Protein AF-J9EQF2-F1 (afdb_monomer)

Structure (mmCIF, N/CA/C/O backbone):
data_AF-J9EQF2-F1
#
_entry.id   AF-J9EQF2-F1
#
loop_
_atom_site.group_PDB
_atom_site.id
_atom_site.type_symbol
_atom_site.label_atom_id
_atom_site.label_alt_id
_atom_site.label_comp_id
_atom_site.label_asym_id
_atom_site.label_entity_id
_atom_site.label_seq_id
_atom_site.pdbx_PDB_ins_code
_atom_site.Cartn_x
_atom_site.Cartn_y
_atom_site.Cartn_z
_atom_site.occupancy
_atom_site.B_iso_or_equiv
_atom_site.auth_seq_id
_atom_site.auth_comp_id
_atom_site.auth_asym_id
_atom_site.auth_atom_id
_atom_site.pdbx_PDB_model_num
ATOM 1 N N . MET A 1 1 ? -30.491 3.298 11.204 1.00 37.97 1 MET A N 1
ATOM 2 C CA . MET A 1 1 ? -29.369 4.235 10.995 1.00 37.97 1 MET A CA 1
ATOM 3 C C . MET A 1 1 ? -28.161 3.601 11.656 1.00 37.97 1 MET A C 1
ATOM 5 O O . MET A 1 1 ? -27.965 3.784 12.847 1.00 37.97 1 MET A O 1
ATOM 9 N N . GLU A 1 2 ? -27.444 2.743 10.935 1.00 36.34 2 GLU A N 1
ATOM 10 C CA . GLU A 1 2 ? -26.169 2.216 11.427 1.00 36.34 2 GLU A CA 1
ATOM 11 C C . GLU A 1 2 ? -25.109 3.273 11.146 1.00 36.34 2 GLU A C 1
ATOM 13 O O . GLU A 1 2 ? -24.734 3.517 10.001 1.00 36.34 2 GLU A O 1
ATOM 18 N N . SER A 1 3 ? -24.704 3.974 12.200 1.00 42.25 3 SER A N 1
ATOM 19 C CA . SER A 1 3 ? -23.564 4.876 12.157 1.00 42.25 3 SER A CA 1
ATOM 20 C C . SER A 1 3 ? -22.327 4.050 11.821 1.00 42.25 3 SER A C 1
ATOM 22 O O . SER A 1 3 ? -21.891 3.233 12.631 1.00 42.25 3 SER A O 1
ATOM 24 N N . GLY A 1 4 ? -21.788 4.254 10.618 1.00 43.56 4 GLY A N 1
ATOM 25 C CA . GLY A 1 4 ? -20.506 3.705 10.197 1.00 43.56 4 GLY A CA 1
ATOM 26 C C . GLY A 1 4 ? -19.433 4.145 11.182 1.00 43.56 4 GLY A C 1
ATOM 27 O O . GLY A 1 4 ? -19.017 5.301 11.193 1.00 43.56 4 GLY A O 1
ATOM 28 N N . LYS A 1 5 ? -19.032 3.226 12.058 1.00 36.94 5 LYS A N 1
ATOM 29 C CA . LYS A 1 5 ? -17.936 3.437 12.990 1.00 36.94 5 LYS A CA 1
ATOM 30 C C . LYS A 1 5 ? -16.657 3.368 12.164 1.00 36.94 5 LYS A C 1
ATOM 32 O O . LYS A 1 5 ? -16.229 2.284 11.780 1.00 36.94 5 LYS A O 1
ATOM 37 N N . SER A 1 6 ? -16.086 4.525 11.841 1.00 45.00 6 SER A N 1
ATOM 38 C CA . SER A 1 6 ? -14.709 4.604 11.361 1.00 45.00 6 SER A CA 1
ATOM 39 C C . SER A 1 6 ? -13.823 3.863 12.370 1.00 45.00 6 SER A C 1
ATOM 41 O O . SER A 1 6 ? -13.947 4.136 13.572 1.00 45.00 6 SER A O 1
ATOM 43 N N . PRO A 1 7 ? -13.014 2.877 11.939 1.00 47.53 7 PRO A N 1
ATOM 44 C CA . PRO A 1 7 ? -12.140 2.167 12.858 1.00 47.53 7 PRO A CA 1
ATOM 45 C C . PRO A 1 7 ? -11.218 3.186 13.549 1.00 47.53 7 PRO A C 1
ATOM 47 O O . PRO A 1 7 ? -10.838 4.177 12.922 1.00 47.53 7 PRO A O 1
ATOM 50 N N . PRO A 1 8 ? -10.924 3.003 14.847 1.00 49.44 8 PRO A N 1
ATOM 51 C CA . PRO A 1 8 ? -10.066 3.920 15.588 1.00 49.44 8 PRO A CA 1
ATOM 52 C C . PRO A 1 8 ? -8.696 4.044 14.899 1.00 49.44 8 PRO A C 1
ATOM 54 O O . PRO A 1 8 ? -8.144 3.038 14.457 1.00 49.44 8 PRO A O 1
ATOM 57 N N . GLU A 1 9 ? -8.142 5.261 14.841 1.00 56.88 9 GLU A N 1
ATOM 58 C CA . GLU A 1 9 ? -6.815 5.614 14.284 1.00 56.88 9 GLU A CA 1
ATOM 59 C C . GLU A 1 9 ? -5.625 4.920 14.989 1.00 56.88 9 GLU A C 1
ATOM 61 O O . GLU A 1 9 ? -4.470 5.273 14.774 1.00 56.88 9 GLU A O 1
ATOM 66 N N . GLU A 1 10 ? -5.867 3.920 15.839 1.00 61.72 10 GLU A N 1
ATOM 67 C CA . GLU A 1 10 ? -4.889 3.352 16.771 1.00 61.72 10 GLU A CA 1
ATOM 68 C C . GLU A 1 10 ? -3.712 2.616 16.108 1.00 61.72 10 GLU A C 1
ATOM 70 O O . GLU A 1 10 ? -2.801 2.210 16.819 1.00 61.72 10 GLU A O 1
ATOM 75 N N . ASN A 1 11 ? -3.676 2.464 14.778 1.00 84.88 11 ASN A N 1
ATOM 76 C CA . ASN A 1 11 ? -2.537 1.887 14.049 1.00 84.88 11 ASN A CA 1
ATOM 77 C C . ASN A 1 11 ? -2.378 2.486 12.636 1.00 84.88 11 ASN A C 1
ATOM 79 O O . ASN A 1 11 ? -2.305 1.736 11.661 1.00 84.88 11 ASN A O 1
ATOM 83 N N . LEU A 1 12 ? -2.379 3.818 12.502 1.00 95.12 12 LEU A N 1
ATOM 84 C CA . LEU A 1 12 ? -1.999 4.469 11.242 1.00 95.12 12 LEU A CA 1
ATOM 85 C C . LEU A 1 12 ? -0.488 4.311 11.001 1.00 95.12 12 LEU A C 1
ATOM 87 O O . LEU A 1 12 ? 0.325 4.658 11.858 1.00 95.12 12 LEU A O 1
ATOM 91 N N . GLN A 1 13 ? -0.118 3.810 9.827 1.00 97.44 13 GLN A N 1
ATOM 92 C CA . GLN A 1 13 ? 1.262 3.697 9.361 1.00 97.44 13 GLN A CA 1
ATOM 93 C C . GLN A 1 13 ? 1.372 4.312 7.966 1.00 97.44 13 GLN A C 1
ATOM 95 O O . GLN A 1 13 ? 0.681 3.877 7.047 1.00 97.44 13 GLN A O 1
ATOM 100 N N . GLU A 1 14 ? 2.252 5.296 7.800 1.00 98.19 14 GLU A N 1
ATOM 101 C CA . GLU A 1 14 ? 2.538 5.922 6.507 1.00 98.19 14 GLU A CA 1
ATOM 102 C C . GLU A 1 14 ? 3.832 5.348 5.914 1.00 98.19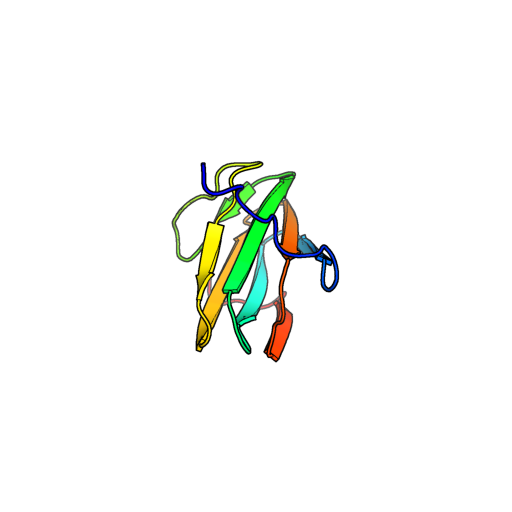 14 GLU A C 1
ATOM 104 O O . GLU A 1 14 ? 4.843 5.198 6.606 1.00 98.19 14 GLU A O 1
ATOM 109 N N . PHE A 1 15 ? 3.814 5.058 4.614 1.00 98.50 15 PHE A N 1
ATOM 110 C CA . PHE A 1 15 ? 4.962 4.566 3.864 1.00 98.50 15 PHE A CA 1
ATOM 111 C C . PHE A 1 15 ? 5.200 5.436 2.633 1.00 98.50 15 PHE A C 1
ATOM 113 O O . PHE A 1 15 ? 4.345 5.557 1.756 1.00 98.50 15 PHE A O 1
ATOM 120 N N . THR A 1 16 ? 6.406 5.995 2.534 1.00 98.44 16 THR A N 1
ATOM 121 C CA . THR A 1 16 ? 6.889 6.610 1.294 1.00 98.44 16 THR A CA 1
ATOM 122 C C . THR A 1 16 ? 7.617 5.560 0.463 1.00 98.44 16 THR A C 1
ATOM 124 O O . THR A 1 16 ? 8.638 5.018 0.888 1.00 98.44 16 THR A O 1
ATOM 127 N N . LEU A 1 17 ? 7.110 5.312 -0.739 1.00 98.31 17 LEU A N 1
ATOM 128 C CA . LEU A 1 17 ? 7.700 4.428 -1.734 1.00 98.31 17 LEU A CA 1
ATOM 129 C C . LEU A 1 17 ? 8.512 5.241 -2.744 1.00 98.31 17 LEU A C 1
ATOM 131 O O . LEU A 1 17 ? 8.038 6.250 -3.278 1.00 98.31 17 LEU A O 1
ATOM 135 N N . LYS A 1 18 ? 9.746 4.797 -2.985 1.00 97.69 18 LYS A N 1
ATOM 136 C CA . LYS A 1 18 ? 10.630 5.315 -4.038 1.00 97.69 18 LYS A CA 1
ATOM 137 C C . LYS A 1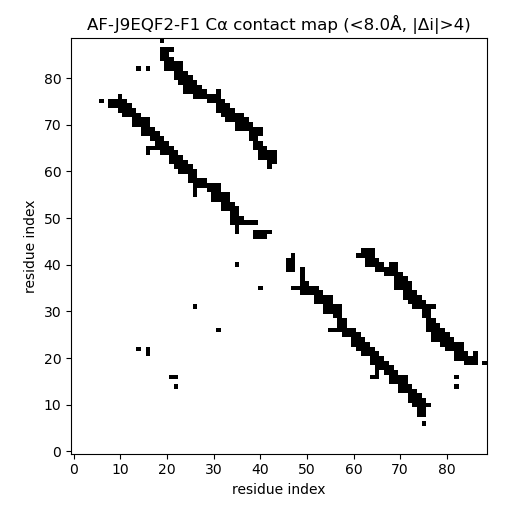 18 ? 10.354 4.598 -5.360 1.00 97.69 18 LYS A C 1
ATOM 139 O O . LYS A 1 18 ? 9.593 3.634 -5.395 1.00 97.69 18 LYS A O 1
ATOM 144 N N . GLU A 1 19 ? 11.019 5.050 -6.412 1.00 97.12 19 GLU A N 1
ATOM 145 C CA . GLU A 1 19 ? 10.968 4.424 -7.732 1.00 97.12 19 GLU A CA 1
ATOM 146 C C . GLU A 1 19 ? 11.385 2.959 -7.633 1.00 97.12 19 GLU A C 1
ATOM 148 O O . GLU A 1 19 ? 12.300 2.622 -6.878 1.00 97.12 19 GLU A O 1
ATOM 153 N N . ASP A 1 20 ? 10.648 2.109 -8.342 1.00 97.00 20 ASP A N 1
ATOM 154 C CA . ASP A 1 20 ? 10.844 0.663 -8.424 1.00 97.00 20 ASP A CA 1
ATOM 155 C C . ASP A 1 20 ? 10.842 -0.070 -7.069 1.00 97.00 20 ASP A C 1
ATOM 157 O O . ASP A 1 20 ? 11.506 -1.093 -6.882 1.00 97.00 20 ASP A O 1
ATOM 161 N N . SER A 1 21 ? 10.068 0.443 -6.107 1.00 97.88 21 SER A N 1
ATOM 162 C CA . SER A 1 21 ? 9.895 -0.172 -4.788 1.00 97.88 21 SER A CA 1
ATOM 163 C C . SER A 1 21 ? 8.445 -0.552 -4.505 1.00 97.88 21 SER A C 1
ATOM 165 O O . SER A 1 21 ? 7.502 0.003 -5.077 1.00 97.88 21 SER A O 1
ATOM 167 N N . GLU A 1 22 ? 8.261 -1.494 -3.580 1.00 98.06 22 GLU A N 1
ATOM 168 C CA . GLU A 1 22 ? 6.936 -1.915 -3.130 1.00 98.06 22 GLU A CA 1
ATOM 169 C C . GLU A 1 22 ? 6.805 -2.002 -1.613 1.00 98.06 22 GLU A C 1
ATOM 171 O O . GLU A 1 22 ? 7.718 -2.434 -0.911 1.00 98.06 22 GLU A O 1
ATOM 176 N N . LEU A 1 23 ? 5.628 -1.646 -1.103 1.00 98.56 23 LEU A N 1
ATOM 177 C CA . LEU A 1 23 ? 5.205 -1.976 0.253 1.00 98.56 23 LEU A CA 1
ATOM 178 C C . LEU A 1 23 ? 4.639 -3.393 0.255 1.00 98.56 23 LEU A C 1
ATOM 180 O O . LEU A 1 23 ? 3.624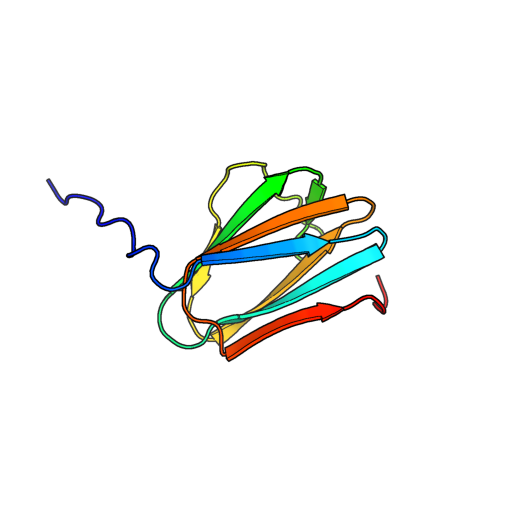 -3.647 -0.391 1.00 98.56 23 LEU A O 1
ATOM 184 N N . ARG A 1 24 ? 5.240 -4.293 1.032 1.00 98.50 24 ARG A N 1
ATOM 185 C CA . ARG A 1 24 ? 4.675 -5.612 1.326 1.00 98.50 24 ARG A CA 1
ATOM 186 C C . ARG A 1 24 ? 4.062 -5.601 2.713 1.00 98.50 24 ARG A C 1
ATOM 188 O O . ARG A 1 24 ? 4.743 -5.237 3.671 1.00 98.50 24 ARG A O 1
ATOM 195 N N . PHE A 1 25 ? 2.811 -6.032 2.828 1.00 98.31 25 PHE A N 1
ATOM 196 C CA . PHE A 1 25 ? 2.166 -6.196 4.126 1.00 98.31 25 PHE A CA 1
ATOM 197 C C . PHE A 1 25 ? 1.296 -7.452 4.208 1.00 98.31 25 PHE A C 1
ATOM 199 O O . PHE A 1 25 ? 0.735 -7.921 3.215 1.00 98.31 25 PHE A O 1
ATOM 206 N N . GLU A 1 26 ? 1.191 -7.986 5.423 1.00 98.19 26 GLU A N 1
ATOM 207 C CA . GLU A 1 26 ? 0.322 -9.104 5.791 1.00 98.19 26 GLU A CA 1
ATOM 208 C C . GLU A 1 26 ? -0.650 -8.649 6.881 1.00 98.19 26 GLU A C 1
ATOM 210 O O . GLU A 1 26 ? -0.248 -8.039 7.876 1.00 98.19 26 GLU A O 1
ATOM 215 N N . VAL A 1 27 ? -1.942 -8.899 6.682 1.00 97.31 27 VAL A N 1
ATOM 216 C CA . VAL A 1 27 ? -3.000 -8.464 7.604 1.00 97.31 27 VAL A CA 1
ATOM 217 C C . VAL A 1 27 ? -3.124 -9.460 8.756 1.00 97.31 27 VAL A C 1
ATOM 219 O O . VAL A 1 27 ? -3.396 -10.633 8.513 1.00 97.31 27 VAL A O 1
ATOM 222 N N . ALA A 1 28 ? -2.979 -8.985 10.000 1.00 93.06 28 ALA A N 1
ATOM 223 C CA . ALA A 1 28 ? -3.001 -9.832 11.195 1.00 93.06 28 ALA A CA 1
ATOM 224 C C . ALA A 1 28 ? -4.408 -10.289 11.571 1.00 93.06 28 ALA A C 1
ATOM 226 O O . ALA A 1 28 ? -4.848 -11.390 11.251 1.00 93.06 28 ALA A O 1
ATOM 227 N N . ASN A 1 29 ? -5.121 -9.438 12.301 1.00 89.50 29 ASN A N 1
ATOM 228 C CA . ASN A 1 29 ? -6.440 -9.721 12.824 1.00 89.50 29 ASN A CA 1
ATOM 229 C C . ASN A 1 29 ? -7.349 -8.514 12.590 1.00 89.50 29 ASN A C 1
ATOM 231 O O . ASN A 1 29 ? -6.978 -7.382 12.894 1.00 89.50 29 ASN A O 1
ATOM 235 N N . GLY A 1 30 ? -8.551 -8.781 12.076 1.00 92.50 30 GLY A N 1
ATOM 236 C CA . GLY A 1 30 ? -9.448 -7.747 11.563 1.00 92.50 30 GLY A CA 1
ATOM 237 C C . GLY A 1 30 ? -9.068 -7.307 10.150 1.00 92.50 30 GLY A C 1
ATOM 238 O O . GLY A 1 30 ? -8.392 -8.040 9.430 1.00 92.50 30 GLY A O 1
ATOM 239 N N . ASP A 1 31 ? -9.515 -6.115 9.775 1.00 96.31 31 ASP A N 1
ATOM 240 C CA . ASP A 1 31 ? -9.275 -5.549 8.452 1.00 96.31 31 ASP A CA 1
ATOM 241 C C . ASP A 1 31 ? -8.181 -4.477 8.506 1.00 96.31 31 ASP A C 1
ATOM 243 O O . ASP A 1 31 ? -8.042 -3.756 9.500 1.00 96.31 31 ASP A O 1
ATOM 247 N N . VAL A 1 32 ? -7.435 -4.343 7.410 1.00 97.56 32 VAL A N 1
ATOM 248 C CA . VAL A 1 32 ? -6.517 -3.225 7.166 1.00 97.56 32 VAL A CA 1
ATOM 249 C C . VAL A 1 32 ? -7.029 -2.419 5.982 1.00 97.56 32 VAL A C 1
ATOM 251 O O . VAL A 1 32 ? -7.310 -2.957 4.911 1.00 97.56 32 VAL A O 1
ATOM 254 N N . MET A 1 33 ? -7.142 -1.111 6.176 1.00 98.31 33 MET A N 1
ATOM 255 C CA . MET A 1 33 ? -7.423 -0.157 5.115 1.00 98.31 33 MET A CA 1
ATOM 256 C C . MET A 1 33 ? -6.108 0.333 4.510 1.00 98.31 33 MET A C 1
ATOM 258 O O . MET A 1 33 ? -5.230 0.759 5.247 1.00 98.31 33 MET A O 1
ATOM 262 N N . LEU A 1 34 ? -6.013 0.316 3.186 1.00 98.50 34 LEU A N 1
ATOM 263 C CA . LEU A 1 34 ? -4.974 0.956 2.389 1.00 98.50 34 LEU A CA 1
ATOM 264 C C . LEU A 1 34 ? -5.552 2.198 1.701 1.00 98.50 34 LEU A C 1
ATOM 266 O O . LEU A 1 34 ? -6.614 2.122 1.074 1.00 98.50 34 LEU A O 1
ATOM 270 N N . GLU A 1 35 ? -4.825 3.307 1.751 1.00 98.62 35 GLU A N 1
ATOM 271 C CA . GLU A 1 35 ? -5.117 4.519 0.984 1.00 98.62 35 GLU A CA 1
ATOM 272 C C . GLU A 1 35 ? -3.853 5.013 0.268 1.00 98.62 35 GLU A C 1
ATOM 274 O O . GLU A 1 35 ? -2.773 5.062 0.851 1.00 98.62 35 GLU A O 1
ATOM 279 N N . LEU A 1 36 ? -3.984 5.378 -1.011 1.00 98.75 36 LEU A N 1
ATOM 280 C CA . LEU A 1 36 ? -2.954 6.127 -1.732 1.00 98.75 36 LEU A CA 1
ATOM 281 C C . LEU A 1 36 ? -3.156 7.618 -1.448 1.00 98.75 36 LEU A C 1
ATOM 283 O O . LEU A 1 36 ? -4.146 8.197 -1.900 1.00 98.75 36 LEU A O 1
ATOM 287 N N . VAL A 1 37 ? -2.218 8.228 -0.729 1.00 98.56 37 VAL A N 1
ATO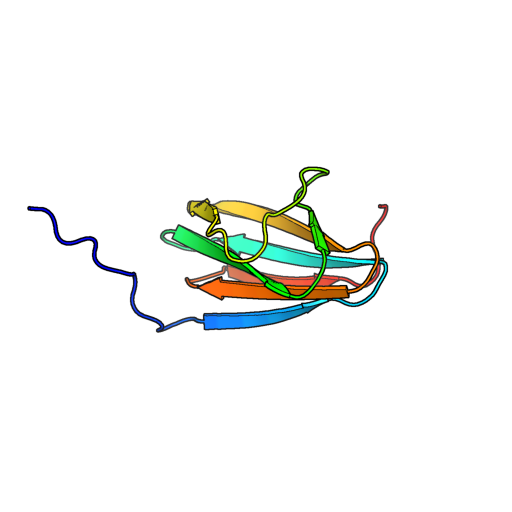M 288 C CA . VAL A 1 37 ? -2.273 9.638 -0.323 1.00 98.56 37 VAL A CA 1
ATOM 289 C C . VAL A 1 37 ? -1.680 10.546 -1.395 1.00 98.56 37 VAL A C 1
ATOM 291 O O . VAL A 1 37 ? -2.263 11.581 -1.712 1.00 98.56 37 VAL A O 1
ATOM 294 N N . ASP A 1 38 ? -0.553 10.153 -1.992 1.00 98.62 38 ASP A N 1
ATOM 295 C CA . ASP A 1 38 ? 0.139 10.927 -3.029 1.00 98.62 38 ASP A CA 1
ATOM 296 C C . ASP A 1 38 ? 0.824 10.023 -4.061 1.00 98.62 38 ASP A C 1
ATOM 298 O O . ASP A 1 38 ? 1.267 8.918 -3.744 1.00 98.62 38 ASP A O 1
ATOM 302 N N . GLY A 1 39 ? 0.952 10.509 -5.297 1.00 98.00 39 GLY A N 1
ATOM 303 C CA . GLY A 1 39 ? 1.676 9.829 -6.373 1.00 98.00 39 GLY A CA 1
ATOM 304 C C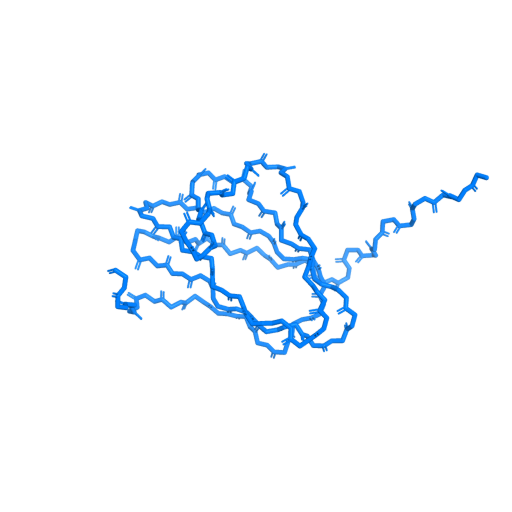 . GLY A 1 39 ? 0.859 8.781 -7.137 1.00 98.00 39 GLY A C 1
ATOM 305 O O . GLY A 1 39 ? -0.337 8.950 -7.368 1.00 98.00 39 GLY A O 1
ATOM 306 N N . ARG A 1 40 ? 1.528 7.720 -7.609 1.00 98.19 40 ARG A N 1
ATOM 307 C CA . ARG A 1 40 ? 0.902 6.603 -8.343 1.00 98.19 40 ARG A CA 1
ATOM 308 C C . ARG A 1 40 ? 1.414 5.273 -7.833 1.00 98.19 40 ARG A C 1
ATOM 310 O O . ARG A 1 40 ? 2.625 5.083 -7.750 1.00 98.19 40 ARG A O 1
ATOM 317 N N . ALA A 1 41 ? 0.504 4.354 -7.554 1.00 98.56 41 ALA A N 1
ATOM 318 C CA . ALA A 1 41 ? 0.835 3.004 -7.132 1.00 98.56 41 ALA A CA 1
ATOM 319 C C . ALA A 1 41 ? -0.196 2.004 -7.653 1.00 98.56 41 ALA A C 1
ATOM 321 O O . ALA A 1 41 ? -1.325 2.369 -7.984 1.00 98.56 41 ALA A O 1
ATOM 322 N N . GLU A 1 42 ? 0.192 0.739 -7.688 1.00 98.44 42 GLU A N 1
ATOM 323 C CA . GLU A 1 42 ? -0.630 -0.369 -8.150 1.00 98.44 42 GLU A CA 1
ATOM 324 C C . GLU A 1 42 ? -0.536 -1.559 -7.197 1.00 98.44 42 GLU A C 1
ATOM 326 O O . GLU A 1 42 ? 0.478 -1.780 -6.537 1.00 98.44 42 GLU A O 1
ATOM 331 N N . VAL A 1 43 ? -1.607 -2.343 -7.136 1.00 98.25 43 VAL A N 1
ATOM 332 C CA . VAL A 1 43 ? -1.627 -3.646 -6.468 1.00 98.25 43 VAL A CA 1
ATOM 333 C C . VAL A 1 43 ? -1.781 -4.704 -7.548 1.00 98.25 43 VAL A C 1
ATOM 335 O O . VAL A 1 43 ? -2.812 -4.757 -8.219 1.00 98.25 43 VAL A O 1
ATOM 338 N N . PHE A 1 44 ? -0.743 -5.521 -7.741 1.00 95.50 44 PHE A N 1
ATOM 339 C CA . PHE A 1 44 ? -0.697 -6.600 -8.739 1.00 95.50 44 PHE A CA 1
ATOM 340 C C . PHE A 1 44 ? -1.179 -6.169 -10.143 1.00 95.50 44 PHE A C 1
ATOM 342 O O . PHE A 1 44 ? -2.033 -6.818 -10.749 1.00 95.50 44 PHE A O 1
ATOM 349 N N . GLY A 1 45 ? -0.666 -5.038 -10.644 1.00 96.50 45 GLY A N 1
ATOM 350 C CA . GLY A 1 45 ? -1.007 -4.476 -11.959 1.00 96.50 45 GLY A CA 1
ATOM 351 C C . GLY A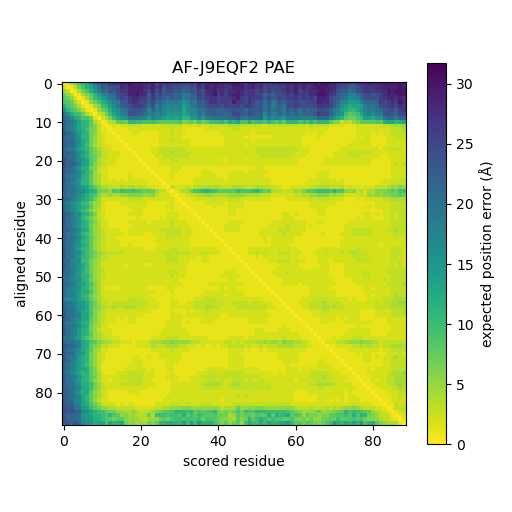 1 45 ? -2.320 -3.684 -12.023 1.00 96.50 45 GLY A C 1
ATOM 352 O O . GLY A 1 45 ? -2.668 -3.162 -13.080 1.00 96.50 45 GLY A O 1
ATOM 353 N N . THR A 1 46 ? -3.067 -3.573 -10.918 1.00 97.94 46 THR A N 1
ATOM 354 C CA . THR A 1 46 ? -4.268 -2.724 -10.837 1.00 97.94 46 THR A CA 1
ATOM 355 C C . THR A 1 46 ? -3.929 -1.389 -10.183 1.00 97.94 46 THR A C 1
ATOM 357 O O . THR A 1 46 ? -3.557 -1.351 -9.011 1.00 97.94 46 THR A O 1
ATOM 360 N N . GLU A 1 47 ? -4.089 -0.290 -10.921 1.00 98.12 47 GLU A N 1
ATOM 361 C CA . GLU A 1 47 ? -3.804 1.065 -10.431 1.00 98.12 47 GLU A CA 1
ATOM 362 C C . 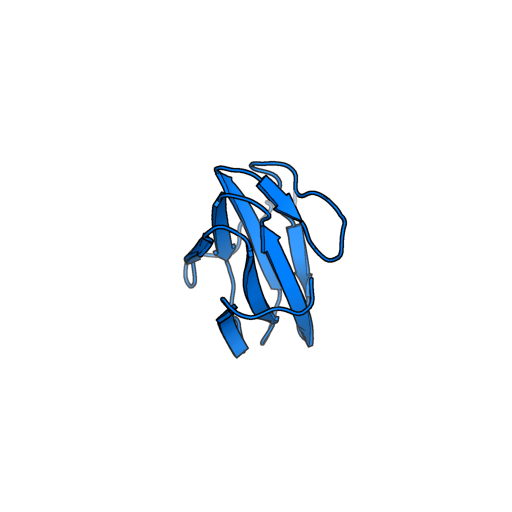GLU A 1 47 ? -4.741 1.466 -9.275 1.00 98.12 47 GLU A C 1
ATOM 364 O O . GLU A 1 47 ? -5.962 1.271 -9.327 1.00 98.12 47 GLU A O 1
ATOM 369 N N . LEU A 1 48 ? -4.164 2.042 -8.218 1.00 98.38 48 LEU A N 1
ATOM 370 C CA . LEU A 1 48 ? -4.909 2.610 -7.101 1.00 98.38 48 LEU A CA 1
ATOM 371 C C . LEU A 1 48 ? -5.435 4.001 -7.460 1.00 98.38 48 LEU A C 1
ATOM 373 O O . LEU A 1 48 ? -4.805 4.781 -8.167 1.00 98.38 48 LEU A O 1
ATOM 377 N N . ILE A 1 49 ? -6.594 4.338 -6.899 1.00 98.44 49 ILE A N 1
ATOM 378 C CA . ILE A 1 49 ? -7.193 5.665 -7.057 1.00 98.44 49 ILE A CA 1
ATOM 379 C C . ILE A 1 49 ? -6.802 6.461 -5.820 1.00 98.44 49 ILE A C 1
ATOM 381 O O . ILE A 1 49 ? -7.061 6.011 -4.702 1.00 98.44 49 ILE A O 1
ATOM 385 N N . GLN A 1 50 ? -6.185 7.622 -6.022 1.00 98.25 50 GLN A N 1
ATOM 386 C CA . GLN A 1 50 ? -5.786 8.513 -4.935 1.00 98.25 50 GLN A CA 1
ATOM 387 C C . GLN A 1 50 ? -6.998 8.866 -4.056 1.00 98.25 50 GLN A C 1
ATOM 389 O O . GLN A 1 50 ? -8.093 9.114 -4.567 1.00 98.25 50 GLN A O 1
ATOM 394 N N . HIS A 1 51 ? -6.810 8.837 -2.738 1.00 97.81 51 HIS A N 1
ATOM 395 C CA . HIS A 1 51 ? -7.839 9.046 -1.709 1.00 97.81 51 HIS A CA 1
ATOM 396 C C . HIS A 1 51 ? -9.009 8.051 -1.703 1.00 97.81 51 HIS A C 1
ATOM 398 O O . HIS A 1 51 ? -10.015 8.252 -1.014 1.00 97.81 51 HIS A O 1
ATOM 404 N N . LYS A 1 52 ? -8.907 6.950 -2.456 1.00 98.31 52 LYS A N 1
ATOM 405 C CA . LYS A 1 52 ? -9.845 5.835 -2.342 1.00 98.31 52 LYS A CA 1
ATOM 406 C C . LYS A 1 52 ? -9.327 4.826 -1.324 1.00 98.31 52 LYS A C 1
ATOM 408 O O . LYS A 1 52 ? -8.190 4.373 -1.398 1.00 98.31 52 LYS A O 1
ATOM 413 N N . LYS A 1 53 ? -10.223 4.434 -0.422 1.00 97.75 53 LYS A N 1
ATOM 414 C CA . LYS A 1 53 ? -9.969 3.461 0.639 1.00 97.75 53 LYS A CA 1
ATOM 415 C C . LYS A 1 53 ? -10.225 2.046 0.135 1.00 97.75 53 LYS A C 1
ATOM 417 O O . LYS A 1 53 ? -11.321 1.745 -0.344 1.00 97.75 53 LYS A O 1
ATOM 422 N N . TYR A 1 54 ? -9.223 1.189 0.263 1.00 98.44 54 TYR A N 1
ATOM 423 C CA . TYR A 1 54 ? -9.278 -0.230 -0.078 1.00 98.44 54 TYR A CA 1
ATOM 424 C C . TYR A 1 54 ? -9.146 -1.051 1.197 1.00 98.44 54 TYR A C 1
ATOM 426 O O . TYR A 1 54 ? -8.238 -0.811 1.980 1.00 98.44 54 TYR A O 1
ATOM 434 N N . VAL A 1 55 ? -10.049 -2.000 1.432 1.00 97.88 55 VAL A N 1
ATOM 435 C CA . VAL A 1 55 ? -10.075 -2.781 2.676 1.00 97.88 55 VAL A CA 1
ATOM 436 C C . VAL A 1 55 ? -9.654 -4.214 2.384 1.00 97.88 55 VAL A C 1
ATOM 438 O O . VAL A 1 55 ? -10.216 -4.856 1.496 1.00 97.88 55 VAL A O 1
ATOM 441 N N . PHE A 1 56 ? -8.674 -4.701 3.139 1.00 97.75 56 PHE A N 1
ATOM 442 C CA . PHE A 1 56 ? -8.124 -6.046 3.034 1.00 97.75 56 PHE A CA 1
ATOM 443 C C . PHE A 1 56 ? -8.412 -6.832 4.320 1.00 97.75 56 PHE A C 1
ATOM 445 O O . PHE A 1 56 ? -8.058 -6.355 5.402 1.00 97.75 56 PHE A O 1
ATOM 452 N N . PRO A 1 57 ? -9.031 -8.024 4.231 1.00 97.56 57 PRO A N 1
ATOM 453 C CA . PRO A 1 57 ? -9.347 -8.836 5.402 1.00 97.56 57 PRO A CA 1
ATOM 454 C C . PRO A 1 57 ? -8.114 -9.551 5.971 1.00 97.56 57 PRO A C 1
ATOM 456 O O . PRO A 1 57 ? -7.096 -9.706 5.288 1.00 97.56 57 PRO A O 1
ATOM 459 N N . ALA A 1 58 ? -8.232 -10.046 7.204 1.00 96.94 58 ALA A N 1
ATOM 460 C CA . ALA A 1 58 ? -7.224 -10.873 7.873 1.00 96.94 58 ALA A CA 1
ATOM 461 C C . ALA A 1 58 ? -6.701 -12.018 6.988 1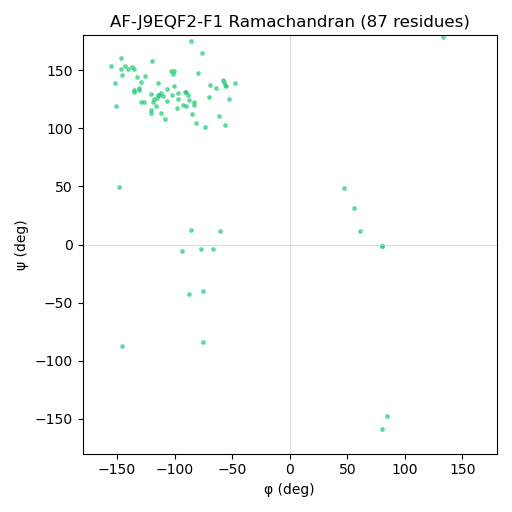.00 96.94 58 ALA A C 1
ATOM 463 O O . ALA A 1 58 ? -7.466 -12.677 6.281 1.00 96.94 58 ALA A O 1
ATOM 464 N N . GLY A 1 59 ? -5.388 -12.257 7.039 1.00 95.38 59 GLY A N 1
ATOM 465 C CA . GLY A 1 59 ? -4.700 -13.251 6.211 1.00 95.38 59 GLY A CA 1
ATOM 466 C C . GLY A 1 59 ? -4.387 -12.793 4.780 1.00 95.38 59 GLY A C 1
ATOM 467 O O . GLY A 1 59 ? -3.772 -13.545 4.023 1.00 95.38 59 GLY A O 1
ATOM 468 N N . SER A 1 60 ? -4.773 -11.573 4.388 1.00 97.94 60 SER A N 1
ATOM 469 C CA . SER A 1 60 ? -4.376 -11.008 3.093 1.00 97.94 60 SER A CA 1
ATOM 470 C C . SER A 1 60 ? -2.881 -10.698 3.065 1.00 97.94 60 SER A C 1
ATOM 472 O O . SER A 1 60 ? -2.350 -10.104 4.003 1.00 97.94 60 SER A O 1
ATOM 474 N N . ARG A 1 61 ? -2.228 -11.038 1.949 1.00 98.06 61 ARG A N 1
ATOM 475 C CA . ARG A 1 61 ? -0.843 -10.664 1.632 1.00 98.06 61 ARG A CA 1
ATOM 476 C C . ARG A 1 61 ? -0.847 -9.781 0.402 1.00 98.06 61 ARG A C 1
ATOM 478 O O . ARG A 1 61 ? -1.303 -10.207 -0.658 1.00 98.06 61 ARG A O 1
ATOM 485 N N . VAL A 1 62 ? -0.365 -8.558 0.555 1.00 98.31 62 VAL A N 1
ATOM 486 C CA . VAL A 1 62 ? -0.509 -7.515 -0.459 1.00 98.31 62 VAL A CA 1
ATOM 487 C C . VAL A 1 62 ? 0.852 -6.894 -0.740 1.00 98.31 62 VAL A C 1
ATOM 489 O O . VAL A 1 62 ? 1.640 -6.669 0.179 1.00 98.31 62 VAL A O 1
ATOM 492 N N . ALA A 1 63 ? 1.113 -6.619 -2.017 1.00 98.19 63 ALA A N 1
ATOM 493 C CA . ALA A 1 63 ? 2.226 -5.797 -2.465 1.00 98.19 63 ALA A CA 1
ATOM 494 C C . ALA A 1 63 ? 1.672 -4.567 -3.193 1.00 98.19 63 ALA A C 1
ATOM 496 O O . ALA A 1 63 ? 0.864 -4.703 -4.114 1.00 98.19 63 ALA A O 1
ATOM 497 N N . VAL A 1 64 ? 2.080 -3.380 -2.750 1.00 98.56 64 VAL A N 1
ATOM 498 C CA . VAL A 1 64 ? 1.746 -2.095 -3.371 1.00 98.56 64 VAL A CA 1
ATOM 499 C C . VAL A 1 64 ? 3.009 -1.567 -4.028 1.00 98.56 64 VAL A C 1
ATOM 501 O O . VAL A 1 64 ? 3.928 -1.159 -3.325 1.00 98.56 64 VAL A O 1
ATOM 504 N N . PHE A 1 65 ? 3.066 -1.590 -5.353 1.00 98.56 65 PHE A N 1
ATOM 505 C CA . PHE A 1 65 ? 4.243 -1.211 -6.130 1.00 98.56 65 PHE A CA 1
ATOM 506 C C . PHE A 1 65 ? 4.099 0.208 -6.693 1.00 98.56 65 PHE A C 1
ATOM 508 O O . PHE A 1 65 ? 2.991 0.650 -7.005 1.00 98.56 65 PHE A O 1
ATOM 515 N N . THR A 1 66 ? 5.211 0.929 -6.856 1.00 98.44 66 THR A N 1
ATOM 516 C CA . THR A 1 66 ? 5.245 2.174 -7.633 1.00 98.44 66 THR A CA 1
ATOM 517 C C . THR A 1 66 ? 6.397 2.187 -8.632 1.00 98.44 66 THR A C 1
ATOM 519 O O . THR A 1 66 ? 7.548 1.951 -8.287 1.00 98.44 66 THR A O 1
ATOM 522 N N . TRP A 1 67 ? 6.084 2.580 -9.867 1.00 97.12 67 TRP A N 1
ATOM 523 C CA . TRP A 1 67 ? 7.067 2.869 -10.918 1.00 97.12 67 TRP A CA 1
ATOM 524 C C . TRP A 1 67 ? 7.756 4.229 -10.753 1.00 97.12 67 TRP A C 1
ATOM 526 O O . TRP A 1 67 ? 8.546 4.617 -11.602 1.00 97.12 67 TRP A O 1
ATOM 536 N N . LYS A 1 68 ? 7.370 5.045 -9.760 1.00 95.25 68 LYS A N 1
ATOM 537 C CA . LYS A 1 68 ? 7.910 6.403 -9.582 1.00 95.25 68 LYS A CA 1
ATOM 538 C C . LYS A 1 68 ? 8.018 6.788 -8.117 1.00 95.25 68 LYS A C 1
ATOM 540 O O . LYS A 1 68 ? 9.062 6.685 -7.506 1.00 95.25 68 LYS A O 1
ATOM 545 N N . LYS A 1 69 ? 6.951 7.330 -7.551 1.00 96.69 69 LYS A N 1
ATOM 546 C CA . LYS A 1 69 ? 6.889 7.718 -6.149 1.00 96.69 69 LYS A CA 1
ATOM 547 C C . LYS A 1 69 ? 5.442 7.606 -5.724 1.00 96.69 69 LYS A C 1
ATOM 549 O O . LYS A 1 69 ? 4.547 8.017 -6.470 1.00 96.69 69 LYS A O 1
ATOM 554 N N . ALA A 1 70 ? 5.239 7.085 -4.526 1.00 98.50 70 ALA A N 1
ATOM 555 C CA . ALA A 1 70 ? 3.938 7.060 -3.890 1.00 98.50 70 ALA A CA 1
ATOM 556 C C . ALA A 1 70 ? 4.068 7.280 -2.384 1.00 98.50 70 ALA A C 1
ATOM 558 O O . ALA A 1 70 ? 5.091 6.951 -1.785 1.00 98.50 70 ALA A O 1
ATOM 559 N N . VAL A 1 71 ? 3.015 7.815 -1.782 1.00 98.69 71 VAL A N 1
ATOM 560 C CA . VAL A 1 71 ? 2.809 7.812 -0.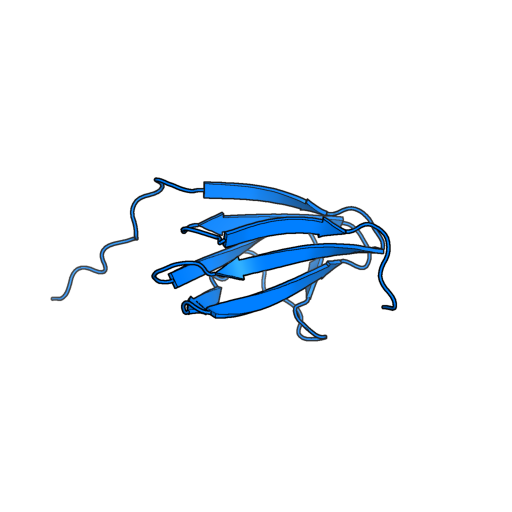334 1.00 98.69 71 VAL A CA 1
ATOM 561 C C . VAL A 1 71 ? 1.529 7.044 -0.072 1.00 98.69 71 VAL A C 1
ATOM 563 O O . VAL A 1 71 ? 0.481 7.384 -0.623 1.00 98.69 71 VAL A O 1
ATOM 566 N N . VAL A 1 72 ? 1.624 5.988 0.728 1.00 98.50 72 VAL A N 1
ATOM 567 C CA . VAL A 1 72 ? 0.492 5.126 1.065 1.00 98.50 72 VAL A CA 1
ATOM 568 C C . VAL A 1 72 ? 0.339 5.016 2.570 1.00 98.50 72 VAL A C 1
ATOM 570 O O . VAL A 1 72 ? 1.324 4.972 3.305 1.00 98.50 72 VAL A O 1
ATOM 573 N N . GLU A 1 73 ? -0.902 4.932 3.018 1.00 98.50 73 GLU A N 1
ATOM 574 C CA . GLU A 1 73 ? -1.255 4.759 4.419 1.00 98.50 73 GLU A CA 1
ATOM 575 C C . GLU A 1 73 ? -1.918 3.404 4.634 1.00 98.50 73 GLU A C 1
ATOM 577 O O . GLU A 1 73 ? -2.753 2.972 3.836 1.00 98.50 73 GLU A O 1
ATOM 582 N N . LEU A 1 74 ? -1.558 2.754 5.739 1.00 98.25 74 LEU A N 1
ATOM 583 C CA . LEU A 1 74 ? -2.250 1.594 6.279 1.00 98.25 74 LEU A CA 1
ATOM 584 C C . LEU A 1 74 ? -2.913 1.969 7.602 1.00 98.25 74 LEU A C 1
ATOM 586 O O . LEU A 1 74 ? -2.257 2.494 8.497 1.00 98.25 74 LEU A O 1
ATOM 590 N N . VAL A 1 75 ? -4.195 1.643 7.753 1.00 97.25 75 VAL A N 1
ATOM 591 C CA . VAL A 1 75 ? -4.925 1.763 9.022 1.00 97.25 75 VAL A CA 1
ATOM 592 C C . VAL A 1 75 ? -5.441 0.393 9.424 1.00 97.25 75 VAL A C 1
ATOM 594 O O . VAL A 1 75 ? -6.284 -0.189 8.742 1.00 97.25 75 VAL A O 1
ATOM 597 N N . GLY A 1 76 ? -4.943 -0.115 10.546 1.00 95.69 76 GLY A N 1
ATOM 598 C CA . GLY A 1 76 ? -5.287 -1.436 11.067 1.00 95.69 76 GLY A CA 1
ATOM 599 C C . GLY A 1 76 ? -4.043 -2.211 11.482 1.00 95.69 76 GLY A C 1
ATOM 600 O O . GLY A 1 76 ? -2.917 -1.733 11.363 1.00 95.69 76 GLY A O 1
ATOM 601 N N . LYS A 1 77 ? -4.239 -3.419 12.009 1.00 95.19 77 LYS A N 1
ATOM 602 C CA . LYS A 1 77 ? -3.136 -4.222 12.539 1.00 95.19 77 LYS A CA 1
ATOM 603 C C . LYS A 1 77 ? -2.563 -5.163 11.475 1.00 95.19 77 LYS A C 1
ATOM 605 O O . LYS A 1 77 ? -3.251 -6.053 10.978 1.00 95.19 77 LYS A O 1
ATOM 610 N N . THR A 1 78 ? -1.279 -4.999 11.183 1.00 96.25 78 THR A N 1
ATOM 611 C CA . THR A 1 78 ? -0.497 -5.853 10.276 1.00 96.25 78 THR A CA 1
ATOM 612 C C . THR A 1 78 ? 0.374 -6.840 11.059 1.00 96.25 78 THR A C 1
ATOM 614 O O . THR A 1 78 ? 0.863 -6.500 12.136 1.00 96.25 78 THR A O 1
ATOM 617 N N . GLU A 1 79 ? 0.601 -8.048 10.535 1.00 96.12 79 GLU A N 1
ATOM 618 C CA . GLU A 1 79 ? 1.621 -8.972 11.075 1.00 96.12 79 GLU A CA 1
ATOM 619 C C . GLU A 1 79 ? 3.016 -8.507 10.674 1.00 96.12 79 GLU A C 1
ATOM 621 O O . GLU A 1 79 ? 3.952 -8.532 11.469 1.00 96.12 79 GLU A O 1
ATOM 626 N N . SER A 1 80 ? 3.133 -8.048 9.431 1.00 96.62 80 SER A N 1
ATOM 627 C CA . SER A 1 80 ? 4.334 -7.446 8.876 1.00 96.62 80 SER A CA 1
ATOM 628 C C . SER A 1 80 ? 3.948 -6.348 7.889 1.00 96.62 80 SER A C 1
ATOM 630 O O . SER A 1 80 ? 2.925 -6.451 7.212 1.00 96.62 80 SER A O 1
ATOM 632 N N . ALA A 1 81 ? 4.752 -5.289 7.831 1.00 97.62 81 ALA A N 1
ATOM 633 C CA . ALA A 1 81 ? 4.651 -4.223 6.842 1.00 97.62 81 ALA A CA 1
ATOM 634 C C . ALA A 1 81 ? 6.051 -3.633 6.626 1.00 97.62 81 ALA A C 1
ATOM 636 O O . ALA A 1 81 ? 6.680 -3.175 7.581 1.00 97.62 81 ALA A O 1
ATOM 637 N N . TYR A 1 82 ? 6.579 -3.701 5.405 1.00 97.56 82 TYR A N 1
ATOM 638 C CA . TYR A 1 82 ? 7.912 -3.188 5.080 1.00 97.56 82 TYR A CA 1
ATOM 639 C C . TYR A 1 82 ? 8.044 -2.832 3.599 1.00 97.56 82 TYR A C 1
ATOM 641 O O . TYR A 1 82 ? 7.379 -3.410 2.740 1.00 97.56 82 TYR A O 1
ATOM 649 N N . VAL A 1 83 ? 8.943 -1.894 3.301 1.00 98.06 83 VAL A N 1
ATOM 650 C CA . VAL A 1 83 ? 9.281 -1.508 1.927 1.00 98.06 83 VAL A CA 1
ATOM 651 C C . VAL A 1 83 ? 10.407 -2.401 1.406 1.00 98.06 83 VAL A C 1
ATOM 653 O O . VAL A 1 83 ? 11.441 -2.544 2.058 1.00 98.06 83 VAL A O 1
ATOM 656 N N . ALA A 1 84 ? 10.208 -2.998 0.234 1.00 97.06 84 ALA A N 1
ATOM 657 C CA . ALA A 1 84 ? 11.205 -3.765 -0.498 1.00 97.06 84 ALA A CA 1
ATOM 658 C C . ALA A 1 84 ? 11.698 -2.961 -1.712 1.00 97.06 84 ALA A C 1
ATOM 660 O O . ALA A 1 84 ? 10.908 -2.570 -2.568 1.00 97.06 84 ALA A O 1
ATOM 661 N N . GLU A 1 85 ? 13.013 -2.733 -1.788 1.00 93.50 85 GLU A N 1
ATOM 662 C CA . GLU A 1 85 ? 13.673 -2.018 -2.899 1.00 93.50 85 GLU A CA 1
ATOM 663 C C . GLU A 1 85 ? 14.199 -2.970 -3.996 1.00 93.50 85 GLU A C 1
ATOM 665 O O . GLU A 1 85 ? 14.703 -2.523 -5.018 1.00 93.50 85 GLU A O 1
ATOM 670 N N . GLN A 1 86 ? 14.120 -4.291 -3.793 1.00 88.31 86 GLN A N 1
ATOM 671 C CA . GLN A 1 86 ? 14.480 -5.295 -4.800 1.00 88.31 86 GLN A CA 1
ATOM 672 C C . GLN A 1 86 ? 13.264 -6.160 -5.097 1.00 88.31 86 GLN A C 1
ATOM 674 O O . GLN A 1 86 ? 12.799 -6.915 -4.238 1.00 88.31 86 GLN A O 1
ATOM 679 N N . THR A 1 87 ? 12.761 -6.048 -6.320 1.00 86.19 87 THR A N 1
ATOM 680 C CA . THR A 1 87 ? 11.565 -6.752 -6.782 1.00 86.19 87 THR A CA 1
ATOM 681 C C . THR A 1 87 ? 11.813 -7.291 -8.197 1.00 86.19 87 THR A C 1
ATOM 683 O O . THR A 1 87 ? 12.664 -6.755 -8.906 1.00 86.19 87 THR A O 1
ATOM 686 N N . PRO A 1 88 ? 11.143 -8.379 -8.611 1.00 85.38 88 PRO A N 1
ATOM 687 C CA . PRO A 1 88 ? 11.252 -8.913 -9.969 1.00 85.38 88 PRO A CA 1
ATOM 688 C C . PRO A 1 88 ? 10.291 -8.233 -10.966 1.00 85.38 88 PRO A C 1
ATOM 690 O O . PRO A 1 88 ? 10.057 -8.808 -12.031 1.00 85.38 88 PRO A O 1
ATOM 693 N N . MET A 1 89 ? 9.677 -7.107 -10.579 1.00 79.06 89 MET A N 1
ATOM 694 C CA . MET A 1 89 ? 8.697 -6.365 -11.382 1.00 79.06 89 MET A CA 1
ATOM 695 C C . MET A 1 89 ? 9.329 -5.713 -12.613 1.00 79.06 89 MET A C 1
ATOM 697 O O . MET A 1 89 ? 10.536 -5.384 -12.563 1.00 79.06 89 MET A O 1
#

Solvent-accessible surface area (backbone atoms only — not comparable to full-atom values): 5022 Å² total; per-residue (Å²): 134,84,77,82,74,73,76,77,77,85,39,67,46,80,44,78,39,49,58,60,16,28,42,39,36,30,27,46,64,60,53,28,35,40,31,36,75,43,78,47,41,24,47,88,88,42,76,61,53,73,77,45,80,43,80,40,53,50,73,40,74,49,52,43,36,16,87,46,40,26,30,36,36,37,41,40,49,57,73,44,74,49,77,41,76,77,69,96,122

Foldseek 3Di:
DPDPPDPDQPDKDKDKDAAFKKKKFAAAAAKKKKAWQDDWKAKPPHTHDHRDIDIDGHGDITIITDNGITMMMIGHDTPDIDMDNDDPD

Secondary structure (DSSP, 8-state):
-----PPPSTTEEEEEE-TTEEEEEEE-SS-EEEEEEEE--EETTEEPPTT-EEEE-TT-EEEEEESS-EEEEEES-EEEEEEES----

Nearest PDB structures (foldseek):
  4ohz-assembly1_A  TM=9.942E-01  e=9.011E-10  Caenorhabditis elegans
  4oi0-assembly1_A  TM=9.908E-01  e=1.655E-09  Caenorhabditis elegans
  4oi1-assembly1_A  TM=9.832E-01  e=1.655E-09  Caenorhabditis elegans
  4oi2-assembly1_A  TM=9.897E-01  e=1.926E-09  Caenorhabditis elegans
  8hmz-assembly1_E  TM=9.531E-01  e=4.576E-07  Homo sapiens

Sequence (89 aa):
MESGKSPPEENLQEFTLKEDSELRFEVANGDVMLELVDGRAEVFGTELIQHKKYVFPAGSRVAVFTWKKAVVELVGKTESAYVAEQTPM

Organism: Wuchereria bancrofti (NCBI:txid6293)

Radius of gyration: 12.92 Å; Cα contacts (8 Å, |Δi|>4): 221; chains: 1; bounding box: 44×24×29 Å

Mean predicted aligned error: 5.54 Å

pLDDT: mean 90.89, std 16.62, range [36.34, 98.75]

InterPro domains:
  IPR032324 Clp1, N-terminal [PF16573] (16-89)
  IPR038239 Clp1, N-terminal domain superfamily [G3DSA:2.60.120.1030] (6-87)
  IPR045116 Clp1/Grc3 [PTHR12755] (14-89)